Protein AF-K5X346-F1 (afdb_monomer)

Foldseek 3Di:
DLVVQVVQQKFLQDDAPVQKDKDFDDPVDDPVPGDSVDIDIDGHRSVVMDGLCRQLDPDDDPVSVVVSVVVSVVSSVVSVVVNCVRVVPPPPDD

Mean predicted aligned error: 6.26 Å

Solvent-accessible surface area (backbone atoms only — not comparable to full-atom values): 5648 Å² total; per-residue (Å²): 111,65,69,59,41,48,76,71,40,34,47,51,74,62,72,42,64,91,33,49,47,80,42,58,7,53,84,91,45,60,79,91,72,32,32,75,91,42,62,37,76,42,82,52,71,59,91,57,41,49,41,50,68,72,72,63,50,97,70,82,55,63,72,60,48,56,50,49,52,52,54,48,53,48,53,52,53,52,50,50,52,41,41,36,62,59,67,66,52,73,84,77,80,127

Nearest PDB structures (foldseek):
  3lj0-assembly1_A  TM=7.106E-01  e=2.884E-01  Saccharomyces cerevisiae
  2rio-assembly1_A  TM=6.184E-01  e=2.697E-01  Saccharomyces cerevisiae
  2rio-assembly1_B  TM=5.929E-01  e=2.884E-01  Saccharomyces cerevisiae

Radius of gyration: 16.7 Å; Cα contacts (8 Å, |Δi|>4): 97; chains: 1; bounding box: 40×26×44 Å

Organism: Phanerochaete carnosa (strain HHB-10118-sp) (NCBI:txid650164)

Secondary structure (DSSP, 8-state):
-HHHHHHTTEE-S---GGGEEEEEE-TTS-GGG-EEEEEEEEE---TT-EEHHHHH-S---HHHHHHHHHHHHHHHHHHHHHHHHHTT------

pLDDT: mean 86.96, std 10.42, range [41.5, 95.62]

Structure (mmCIF, N/CA/C/O backbone):
data_AF-K5X346-F1
#
_entry.id   AF-K5X346-F1
#
loop_
_atom_site.group_PDB
_atom_site.id
_atom_site.type_symbol
_atom_site.label_atom_id
_atom_site.label_alt_id
_atom_site.label_comp_id
_atom_site.label_asym_id
_atom_site.label_entity_id
_atom_site.label_seq_id
_atom_site.pdbx_PDB_ins_code
_atom_site.Cartn_x
_atom_site.Cartn_y
_atom_site.Cartn_z
_atom_site.occupancy
_atom_site.B_iso_or_equiv
_atom_site.auth_seq_id
_atom_site.auth_comp_id
_atom_site.auth_asym_id
_atom_site.auth_atom_id
_atom_site.pdbx_PDB_model_num
ATOM 1 N N . MET A 1 1 ? -1.297 -3.820 -7.462 1.00 78.38 1 MET A N 1
ATOM 2 C CA . MET A 1 1 ? -0.300 -3.875 -6.370 1.00 78.38 1 MET A CA 1
ATOM 3 C C . MET A 1 1 ? -0.931 -3.395 -5.074 1.00 78.38 1 MET A C 1
ATOM 5 O O . MET A 1 1 ? -1.065 -4.221 -4.189 1.00 78.38 1 MET A O 1
ATOM 9 N N . MET A 1 2 ? -1.419 -2.151 -5.018 1.00 84.12 2 MET A N 1
ATOM 10 C CA . MET A 1 2 ? -2.056 -1.581 -3.823 1.00 84.12 2 MET A CA 1
ATOM 11 C C . MET A 1 2 ? -3.248 -2.389 -3.300 1.00 84.12 2 MET A C 1
ATOM 13 O O . MET A 1 2 ? -3.215 -2.862 -2.175 1.00 84.12 2 MET A O 1
ATOM 17 N N . LEU A 1 3 ? -4.200 -2.711 -4.181 1.00 86.38 3 LEU A N 1
ATOM 18 C CA . LEU A 1 3 ? -5.341 -3.570 -3.842 1.00 86.38 3 LEU A CA 1
ATOM 19 C C . LEU A 1 3 ? -4.927 -4.879 -3.155 1.00 86.38 3 LEU A C 1
ATOM 21 O O . LEU A 1 3 ? -5.561 -5.309 -2.203 1.00 86.38 3 LEU A O 1
ATOM 25 N N . ARG A 1 4 ? -3.835 -5.515 -3.609 1.00 89.25 4 ARG A N 1
ATOM 26 C 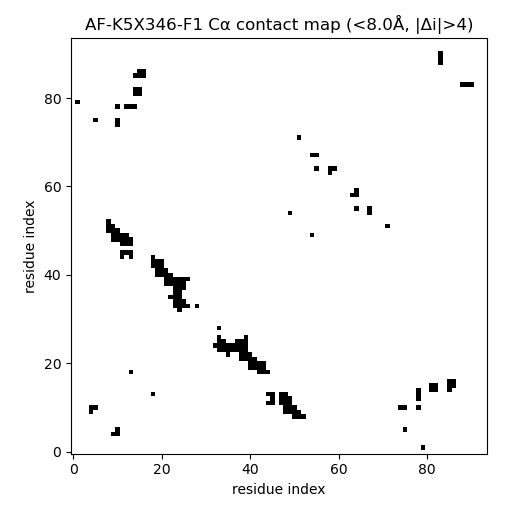CA . ARG A 1 4 ? -3.359 -6.772 -3.007 1.00 89.25 4 ARG A CA 1
ATOM 27 C C . ARG A 1 4 ? -2.854 -6.566 -1.579 1.00 89.25 4 ARG A C 1
ATOM 29 O O . ARG A 1 4 ? -3.037 -7.459 -0.767 1.00 89.25 4 ARG A O 1
ATOM 36 N N . LEU A 1 5 ? -2.243 -5.415 -1.297 1.00 90.69 5 LEU A N 1
ATOM 37 C CA . LEU A 1 5 ? -1.768 -5.053 0.035 1.00 90.69 5 LEU A CA 1
ATOM 38 C C . LEU A 1 5 ? -2.952 -4.860 1.000 1.00 90.69 5 LEU A C 1
ATOM 40 O O . LEU A 1 5 ? -2.975 -5.471 2.069 1.00 90.69 5 LEU A O 1
ATOM 44 N N . HIS A 1 6 ? -3.985 -4.128 0.571 1.00 92.12 6 HIS A N 1
ATOM 45 C CA . HIS A 1 6 ? -5.215 -3.949 1.353 1.00 92.12 6 HIS A CA 1
ATOM 46 C C . HIS A 1 6 ? -5.970 -5.258 1.574 1.00 92.12 6 HIS A C 1
ATOM 48 O O . HIS A 1 6 ? -6.385 -5.534 2.695 1.00 92.12 6 HIS A O 1
ATOM 54 N N . TYR A 1 7 ? -6.081 -6.109 0.546 1.00 92.12 7 TYR A N 1
ATOM 55 C CA . TYR A 1 7 ? -6.669 -7.447 0.688 1.00 92.12 7 TYR A CA 1
ATOM 56 C C . TYR A 1 7 ? -5.911 -8.326 1.687 1.00 92.12 7 TYR A C 1
ATOM 58 O O . TYR A 1 7 ? -6.521 -9.181 2.321 1.00 92.12 7 TYR A O 1
ATOM 66 N N . SER A 1 8 ? -4.601 -8.120 1.849 1.00 92.94 8 SER A N 1
ATOM 67 C CA . SER A 1 8 ? -3.811 -8.805 2.877 1.00 92.94 8 SER A CA 1
ATOM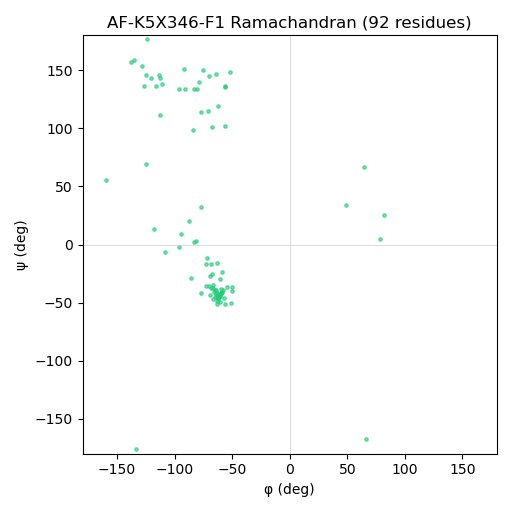 68 C C . SER A 1 8 ? -3.904 -8.172 4.271 1.00 92.94 8 SER A C 1
ATOM 70 O O . SER A 1 8 ? -3.240 -8.652 5.181 1.00 92.94 8 SER A O 1
ATOM 72 N N . GLY A 1 9 ? -4.712 -7.124 4.459 1.00 93.19 9 GLY A N 1
ATOM 73 C CA . GLY A 1 9 ? -4.893 -6.474 5.759 1.00 93.19 9 GLY A CA 1
ATOM 74 C C . GLY A 1 9 ? -3.792 -5.477 6.114 1.00 93.19 9 GLY A C 1
ATOM 75 O O . GLY A 1 9 ? -3.568 -5.227 7.294 1.00 93.19 9 GLY A O 1
ATOM 76 N N . PHE A 1 10 ? -3.118 -4.896 5.120 1.00 94.12 10 PHE A N 1
ATOM 77 C CA . PHE A 1 10 ? -2.069 -3.899 5.329 1.00 94.12 10 PHE A CA 1
ATOM 78 C C . PHE A 1 10 ? -2.413 -2.571 4.657 1.00 94.12 10 PHE A C 1
ATOM 80 O O . PHE A 1 10 ? -2.926 -2.547 3.541 1.00 94.12 10 PHE A O 1
ATOM 87 N N . VAL A 1 11 ? -2.048 -1.479 5.319 1.00 93.94 11 VAL A N 1
ATOM 88 C CA . VAL A 1 11 ? -2.024 -0.104 4.796 1.00 93.94 11 VAL A CA 1
ATOM 89 C C . VAL A 1 11 ? -0.560 0.335 4.815 1.00 93.94 11 VAL A C 1
ATOM 91 O O . VAL A 1 11 ? 0.147 0.042 5.779 1.00 93.94 11 VAL A O 1
ATOM 94 N N . GLN A 1 12 ? -0.057 0.992 3.766 1.00 92.31 12 GLN A N 1
ATOM 95 C CA . GLN A 1 12 ? 1.356 1.405 3.718 1.00 92.31 12 GLN A CA 1
ATOM 96 C C . GLN A 1 12 ? 1.591 2.764 4.403 1.00 92.31 12 GLN A C 1
ATOM 98 O O . GLN A 1 12 ? 2.663 2.989 4.968 1.00 92.31 12 GLN A O 1
ATOM 103 N N . GLY A 1 13 ? 0.589 3.646 4.406 1.00 89.19 13 GLY A N 1
ATOM 104 C CA . GLY A 1 13 ? 0.527 4.873 5.204 1.00 89.19 13 GLY A CA 1
ATOM 105 C C . GLY A 1 13 ? 1.342 6.054 4.663 1.00 89.19 13 GLY A C 1
ATOM 106 O O . GLY A 1 13 ? 1.438 7.088 5.325 1.00 89.19 13 GLY A O 1
ATOM 107 N N . SER A 1 14 ? 1.963 5.927 3.486 1.00 86.50 14 SER A N 1
ATOM 108 C CA . SER A 1 14 ? 2.806 6.956 2.856 1.00 86.50 14 SER A CA 1
ATOM 109 C C . SER A 1 14 ? 2.930 6.702 1.350 1.00 86.50 14 SER A C 1
ATOM 111 O O . SER A 1 14 ? 4.032 6.502 0.815 1.00 86.50 14 SER A O 1
ATOM 113 N N . PHE A 1 15 ? 1.787 6.612 0.667 1.00 82.75 15 PHE A N 1
ATOM 114 C CA . PHE A 1 15 ? 1.763 6.185 -0.725 1.00 82.75 15 PHE A CA 1
ATOM 115 C C . PHE A 1 15 ? 2.043 7.370 -1.651 1.00 82.75 15 PHE A C 1
ATOM 117 O O . PHE A 1 15 ? 1.161 8.164 -1.958 1.00 82.75 15 PHE A O 1
ATOM 124 N N . PHE A 1 16 ? 3.295 7.471 -2.095 1.00 83.75 16 PHE A N 1
ATOM 125 C CA . PHE A 1 16 ? 3.785 8.493 -3.021 1.00 83.75 16 PHE A CA 1
ATOM 126 C C . PHE A 1 16 ? 4.518 7.830 -4.184 1.00 83.75 16 PHE A C 1
ATOM 128 O O . PHE A 1 16 ? 5.128 6.775 -4.001 1.00 83.75 16 PHE A O 1
ATOM 135 N N . VAL A 1 17 ? 4.569 8.476 -5.355 1.00 83.81 17 VAL A N 1
ATOM 136 C CA . VAL A 1 17 ? 5.290 7.932 -6.529 1.00 83.81 17 VAL A CA 1
ATOM 137 C C . VAL A 1 17 ? 6.755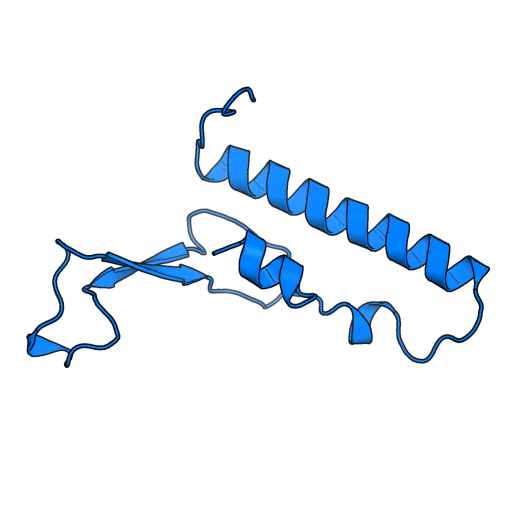 7.608 -6.209 1.00 83.81 17 VAL A C 1
ATOM 139 O O . VAL A 1 17 ? 7.271 6.583 -6.650 1.00 83.81 17 VAL A O 1
ATOM 142 N N . ARG A 1 18 ? 7.413 8.422 -5.367 1.00 86.38 18 ARG A N 1
ATOM 143 C CA . ARG A 1 18 ? 8.795 8.179 -4.900 1.00 86.38 18 ARG A CA 1
ATOM 144 C C . ARG A 1 18 ? 8.979 6.840 -4.167 1.00 86.38 18 ARG A C 1
ATOM 146 O O . ARG A 1 18 ? 10.087 6.318 -4.136 1.00 86.38 18 ARG A O 1
ATOM 153 N N . ASN A 1 19 ? 7.900 6.295 -3.603 1.00 90.50 19 ASN A N 1
ATOM 154 C CA . ASN A 1 19 ? 7.878 5.038 -2.856 1.00 90.50 19 ASN A CA 1
ATOM 155 C C . ASN A 1 19 ? 7.483 3.840 -3.742 1.00 90.50 19 ASN A C 1
ATOM 157 O O . ASN A 1 19 ? 7.294 2.729 -3.244 1.00 90.50 19 ASN A O 1
ATOM 161 N N . ILE A 1 20 ? 7.397 4.037 -5.063 1.00 89.38 20 ILE A N 1
ATOM 162 C CA . ILE A 1 20 ? 7.220 2.972 -6.051 1.00 89.38 20 ILE A CA 1
ATOM 163 C C . ILE A 1 20 ? 8.485 2.866 -6.896 1.00 89.38 20 ILE A C 1
ATOM 165 O O . ILE A 1 20 ? 8.788 3.726 -7.721 1.00 89.38 20 ILE A O 1
ATOM 169 N N . MET A 1 21 ? 9.219 1.769 -6.731 1.00 89.69 21 MET A N 1
ATOM 170 C CA . MET A 1 21 ? 10.409 1.509 -7.534 1.00 89.69 21 MET A CA 1
ATOM 171 C C . MET A 1 21 ? 10.071 0.715 -8.789 1.00 89.69 21 MET A C 1
ATOM 173 O O . MET A 1 21 ? 9.413 -0.326 -8.725 1.00 89.69 21 MET A O 1
ATOM 177 N N . VAL A 1 22 ? 10.611 1.168 -9.919 1.00 91.19 22 VAL A N 1
ATOM 178 C CA . VAL A 1 22 ? 10.618 0.428 -11.183 1.00 91.19 22 VAL A CA 1
ATOM 179 C C . VAL A 1 22 ? 11.940 -0.309 -11.318 1.00 91.19 22 VAL A C 1
ATOM 181 O O . VAL A 1 22 ? 13.010 0.263 -11.129 1.00 91.19 22 VAL A O 1
ATOM 184 N N . GLN A 1 23 ? 11.875 -1.576 -11.700 1.00 91.38 23 GLN A N 1
ATOM 185 C CA . GLN A 1 23 ? 13.053 -2.387 -11.978 1.00 91.38 23 GLN A CA 1
ATOM 186 C C . GLN A 1 23 ? 12.850 -3.245 -13.229 1.00 91.38 23 GLN A C 1
ATOM 188 O O . GLN A 1 23 ? 11.708 -3.555 -13.589 1.00 91.38 23 GLN A O 1
ATOM 193 N N . PRO A 1 24 ? 13.944 -3.671 -13.880 1.00 93.31 24 PRO A N 1
ATOM 194 C CA . PRO A 1 24 ? 13.877 -4.664 -14.940 1.00 93.31 24 PRO A CA 1
ATOM 195 C C . PRO A 1 24 ? 13.198 -5.949 -14.450 1.00 93.31 24 PRO A C 1
ATOM 197 O O . PRO A 1 24 ? 13.489 -6.434 -13.355 1.00 93.31 24 PRO A O 1
ATOM 200 N N . GLY A 1 25 ? 12.312 -6.509 -15.267 1.00 92.69 25 GLY A N 1
ATOM 201 C CA . GLY A 1 25 ? 11.633 -7.775 -14.992 1.00 92.69 25 GLY A CA 1
ATOM 202 C C . GLY A 1 25 ? 11.649 -8.715 -16.202 1.00 92.69 25 GLY A C 1
ATOM 203 O O . GLY A 1 25 ? 12.244 -8.370 -17.226 1.00 92.69 25 GLY A O 1
ATOM 204 N N . PRO A 1 26 ? 10.995 -9.886 -16.115 1.00 91.62 26 PRO A N 1
ATOM 205 C CA . PRO A 1 26 ? 10.217 -10.357 -14.968 1.00 91.62 26 PRO A CA 1
ATOM 206 C C . PRO A 1 26 ? 11.117 -10.832 -13.817 1.00 91.62 26 PRO A C 1
ATOM 208 O O . PRO A 1 26 ? 12.216 -11.332 -14.035 1.00 91.62 26 PRO A O 1
ATOM 211 N N . LEU A 1 27 ? 10.651 -10.703 -12.572 1.00 88.00 27 LEU A N 1
ATOM 212 C CA . LEU A 1 27 ? 11.434 -11.129 -11.399 1.00 88.00 27 LEU A CA 1
ATOM 213 C C . LEU A 1 27 ? 11.622 -12.645 -11.295 1.00 88.00 27 LEU A C 1
ATOM 215 O O . LEU A 1 27 ? 12.514 -13.090 -10.579 1.00 88.00 27 LEU A O 1
ATOM 219 N N . THR A 1 28 ? 10.813 -13.414 -12.024 1.00 92.12 28 THR A N 1
ATOM 220 C CA . THR A 1 28 ? 10.949 -14.867 -12.170 1.00 92.12 28 THR A CA 1
ATOM 221 C C . THR A 1 28 ? 12.138 -15.265 -13.044 1.00 92.12 28 THR A C 1
ATOM 223 O O . THR A 1 28 ? 12.558 -16.416 -12.994 1.00 92.12 28 THR A O 1
ATOM 226 N N . ALA A 1 29 ? 12.689 -14.334 -13.829 1.00 90.38 29 ALA A N 1
ATOM 227 C CA . ALA A 1 29 ? 13.876 -14.568 -14.636 1.00 90.38 29 ALA A CA 1
ATOM 228 C C . ALA A 1 29 ? 15.167 -14.193 -13.872 1.00 90.38 29 ALA A C 1
ATOM 230 O O . ALA A 1 29 ? 15.152 -13.270 -13.035 1.00 90.38 29 ALA A O 1
ATOM 231 N N . PRO A 1 30 ? 16.295 -14.867 -14.178 1.00 91.69 30 PRO A N 1
ATOM 232 C CA . PRO A 1 30 ? 17.632 -14.460 -13.750 1.00 91.69 30 PRO A CA 1
ATOM 233 C C . PRO A 1 30 ? 17.929 -12.992 -14.095 1.00 91.69 30 PRO A C 1
ATOM 235 O O . PRO A 1 30 ? 17.403 -12.502 -15.099 1.00 91.69 30 PRO A O 1
ATOM 238 N N . PRO A 1 31 ? 18.745 -12.276 -13.295 1.00 91.00 31 PRO A N 1
ATOM 239 C CA . PRO A 1 31 ? 19.034 -10.855 -13.497 1.00 91.00 31 PRO A CA 1
ATOM 240 C C . PRO A 1 31 ? 19.468 -10.490 -14.921 1.00 91.00 31 PRO A C 1
ATOM 242 O O . PRO A 1 31 ? 19.053 -9.449 -15.425 1.00 91.00 31 PRO A O 1
ATOM 245 N N . GLU A 1 32 ? 20.236 -11.357 -15.580 1.00 94.25 32 GLU A N 1
ATOM 246 C CA . GLU A 1 32 ? 20.786 -11.156 -16.926 1.00 94.25 32 GLU A CA 1
ATOM 247 C C . GLU A 1 32 ? 19.698 -11.146 -18.008 1.00 94.25 32 GLU A C 1
ATOM 249 O O . GLU A 1 32 ? 19.868 -10.543 -19.065 1.00 94.25 32 GLU A O 1
ATOM 254 N N . LEU A 1 33 ? 18.564 -11.799 -17.740 1.00 92.44 33 LEU A N 1
ATOM 255 C CA . LEU A 1 33 ? 17.420 -11.888 -18.647 1.00 92.44 33 LEU A CA 1
ATOM 256 C C . LEU A 1 33 ? 16.344 -10.838 -18.347 1.00 92.44 33 LEU A C 1
ATOM 258 O O . LEU A 1 33 ? 15.329 -10.766 -19.045 1.00 92.44 33 LEU A O 1
ATOM 262 N N . ARG A 1 34 ? 16.535 -10.012 -17.313 1.00 93.38 34 ARG A N 1
ATOM 263 C CA . ARG A 1 34 ? 15.577 -8.965 -16.963 1.00 93.38 34 ARG A CA 1
ATOM 264 C C . ARG A 1 34 ? 15.740 -7.771 -17.882 1.00 93.38 34 ARG A C 1
ATOM 266 O O . ARG A 1 34 ? 16.840 -7.318 -18.181 1.00 93.38 34 ARG A O 1
ATOM 273 N N . SER A 1 35 ? 14.616 -7.195 -18.281 1.00 92.31 35 SER A N 1
ATOM 274 C CA . SER A 1 35 ? 14.595 -6.044 -19.173 1.00 92.31 35 SER A CA 1
ATOM 275 C C . SER A 1 35 ? 13.617 -4.978 -18.695 1.00 92.31 35 SER A C 1
ATOM 277 O O . SER A 1 35 ? 12.657 -5.251 -17.972 1.00 92.31 35 SER A O 1
ATOM 279 N N . LYS A 1 36 ? 13.828 -3.740 -19.155 1.00 89.75 36 LYS A N 1
ATOM 280 C CA . LYS A 1 36 ? 12.860 -2.648 -18.973 1.00 89.75 36 LYS A CA 1
ATOM 281 C C . LYS A 1 36 ? 11.604 -2.807 -19.845 1.00 89.75 36 LYS A C 1
ATOM 283 O O . LYS A 1 36 ? 10.646 -2.081 -19.619 1.00 89.75 36 LYS A O 1
ATOM 288 N N . LYS A 1 37 ? 11.592 -3.736 -20.816 1.00 91.50 37 LYS A N 1
ATOM 289 C CA . LYS A 1 37 ? 10.415 -4.012 -21.667 1.00 91.50 37 LYS A CA 1
ATOM 290 C C . LYS A 1 37 ? 9.283 -4.675 -20.880 1.00 91.50 37 LYS A C 1
ATOM 292 O O . LYS A 1 37 ? 8.120 -4.513 -21.221 1.00 91.50 37 LYS A O 1
ATOM 297 N N . THR A 1 38 ? 9.633 -5.392 -19.817 1.00 90.69 38 THR A N 1
ATOM 298 C CA . THR A 1 38 ? 8.708 -6.067 -18.901 1.00 90.69 38 THR A CA 1
ATOM 299 C C . THR A 1 38 ? 8.987 -5.589 -17.477 1.00 90.69 38 THR A C 1
ATOM 301 O O . THR A 1 38 ? 9.562 -6.338 -16.683 1.00 90.69 38 THR A O 1
ATOM 304 N N . PRO A 1 39 ? 8.672 -4.320 -17.152 1.00 90.75 39 PRO A N 1
ATOM 305 C CA . PRO A 1 39 ? 9.029 -3.742 -15.867 1.00 90.75 39 PRO A CA 1
ATOM 306 C C . PRO A 1 39 ? 8.306 -4.462 -14.730 1.00 90.75 39 PRO A C 1
ATOM 308 O O . PRO A 1 39 ? 7.169 -4.912 -14.859 1.00 90.75 39 PRO A O 1
ATOM 311 N N . SER A 1 40 ? 8.975 -4.558 -13.590 1.00 90.44 40 SER A N 1
ATOM 312 C CA . SER A 1 40 ? 8.366 -4.976 -12.332 1.00 90.44 40 SER A CA 1
ATOM 313 C C . SER A 1 40 ? 8.378 -3.805 -11.359 1.00 90.44 40 SER A C 1
ATOM 315 O O . SER A 1 40 ? 9.315 -3.007 -11.353 1.00 90.44 40 SER A O 1
ATOM 317 N N . PHE A 1 41 ? 7.346 -3.717 -10.527 1.00 89.50 41 PHE A N 1
ATOM 318 C CA . PHE A 1 41 ? 7.167 -2.632 -9.566 1.00 89.50 41 PHE A CA 1
ATOM 319 C C . PHE A 1 41 ? 7.293 -3.175 -8.144 1.00 89.50 41 PHE A C 1
ATOM 321 O O . PHE A 1 41 ? 6.865 -4.299 -7.874 1.00 89.50 41 PHE A O 1
ATOM 328 N N . ARG A 1 42 ? 7.882 -2.390 -7.240 1.00 89.06 42 ARG A N 1
ATOM 329 C CA . ARG A 1 42 ? 7.885 -2.666 -5.795 1.00 89.06 42 ARG A CA 1
ATOM 330 C C . ARG A 1 42 ? 7.357 -1.446 -5.047 1.00 89.06 42 ARG A C 1
ATOM 332 O O . ARG A 1 42 ? 7.781 -0.336 -5.358 1.00 89.06 42 ARG A O 1
ATOM 339 N N . VAL A 1 43 ? 6.494 -1.662 -4.054 1.00 89.88 43 VAL A N 1
ATOM 340 C CA . VAL A 1 43 ? 6.231 -0.657 -3.010 1.00 89.88 43 VAL A CA 1
ATOM 341 C C . VAL A 1 43 ? 7.351 -0.748 -1.985 1.00 89.88 43 VAL A C 1
ATOM 343 O O . VAL A 1 43 ? 7.723 -1.852 -1.583 1.00 89.88 43 VAL A O 1
ATOM 346 N N . ILE A 1 44 ? 7.890 0.395 -1.586 1.00 89.81 44 ILE A N 1
ATOM 347 C CA . ILE A 1 44 ? 8.903 0.516 -0.536 1.00 89.81 44 ILE A CA 1
ATOM 348 C C . ILE A 1 44 ? 8.423 1.485 0.552 1.00 89.81 44 ILE A C 1
ATOM 350 O O . ILE A 1 44 ? 7.359 2.085 0.422 1.00 89.81 44 ILE A O 1
ATOM 354 N N . ASP A 1 45 ? 9.229 1.641 1.607 1.00 89.75 45 ASP A N 1
ATOM 355 C CA . ASP A 1 45 ? 8.996 2.593 2.703 1.00 89.75 45 ASP A CA 1
ATOM 356 C C . ASP A 1 45 ? 7.732 2.294 3.535 1.00 89.75 45 ASP A C 1
ATOM 358 O O . ASP A 1 45 ? 6.769 3.050 3.550 1.00 89.75 45 ASP A O 1
ATOM 362 N N . PHE A 1 46 ? 7.736 1.175 4.264 1.00 90.06 46 PHE A N 1
ATOM 363 C CA . PHE A 1 46 ? 6.659 0.788 5.193 1.00 90.06 46 PHE A CA 1
ATOM 364 C C . PHE A 1 46 ? 6.836 1.371 6.606 1.00 90.06 46 PHE A C 1
ATOM 366 O O . PHE A 1 46 ? 6.251 0.866 7.559 1.00 90.06 46 PHE A O 1
ATOM 373 N N . GLY A 1 47 ? 7.631 2.435 6.780 1.00 90.06 47 GLY A N 1
ATOM 374 C CA . GLY A 1 47 ? 7.893 3.022 8.104 1.00 90.06 47 GLY A CA 1
ATOM 375 C C . GLY A 1 47 ? 6.649 3.592 8.802 1.00 90.06 47 GLY A C 1
ATOM 376 O O . GLY A 1 47 ? 6.678 3.831 10.006 1.00 90.06 47 GLY A O 1
ATOM 377 N N . ARG A 1 48 ? 5.562 3.803 8.050 1.00 91.31 48 AR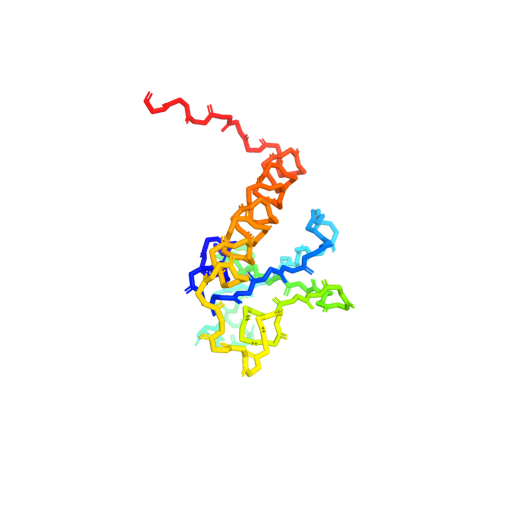G A N 1
ATOM 378 C CA . ARG A 1 48 ? 4.238 4.230 8.537 1.00 91.31 48 ARG A CA 1
ATOM 379 C C . ARG A 1 48 ? 3.151 3.188 8.263 1.00 91.31 48 ARG A C 1
ATOM 381 O O . ARG A 1 48 ? 1.969 3.511 8.332 1.00 91.31 48 ARG A O 1
ATOM 388 N N . GLY A 1 49 ? 3.557 1.974 7.898 1.00 92.56 49 GLY A N 1
ATOM 389 C CA . GLY A 1 49 ? 2.634 0.903 7.575 1.00 92.56 49 GLY A CA 1
ATOM 390 C C . GLY A 1 49 ? 1.917 0.402 8.820 1.00 92.56 49 GLY A C 1
ATOM 391 O O . GLY A 1 49 ? 2.497 0.333 9.903 1.00 92.56 49 GLY A O 1
ATOM 392 N N . GLU A 1 50 ? 0.659 0.028 8.645 1.00 94.81 50 GLU A N 1
ATOM 393 C CA . GLU A 1 50 ? -0.159 -0.587 9.682 1.00 94.81 50 GLU A CA 1
ATOM 394 C C . GLU A 1 50 ? -0.704 -1.922 9.167 1.00 94.81 50 GLU A C 1
ATOM 396 O O . GLU A 1 50 ? -0.999 -2.082 7.981 1.00 94.81 50 GLU A O 1
ATOM 401 N N . GLU A 1 51 ? -0.840 -2.885 10.074 1.00 95.62 51 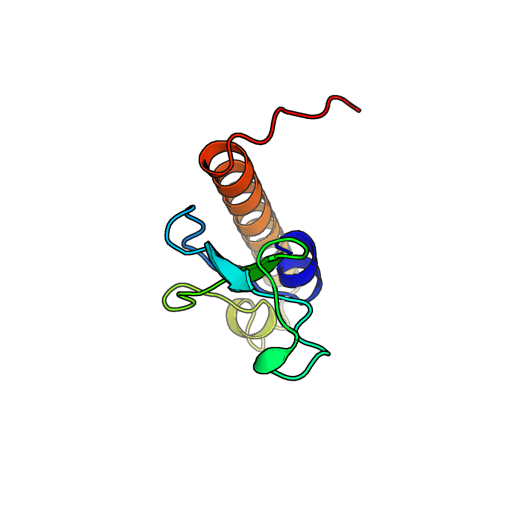GLU A N 1
ATOM 402 C CA . GLU A 1 51 ? -1.503 -4.166 9.842 1.00 95.62 51 GLU A CA 1
ATOM 403 C C . GLU A 1 51 ? -2.800 -4.190 10.653 1.00 95.62 51 GLU A C 1
ATOM 405 O O . GLU A 1 51 ? -2.810 -3.791 11.819 1.00 95.62 51 GLU A O 1
ATOM 410 N N . TRP A 1 52 ? -3.876 -4.703 10.060 1.00 93.62 52 TRP A N 1
ATOM 411 C CA . TRP A 1 52 ? -5.190 -4.815 10.684 1.00 93.62 52 TRP A CA 1
ATOM 412 C C . TRP A 1 52 ? -5.149 -5.491 12.059 1.00 93.62 52 TRP A C 1
ATOM 414 O O . TRP A 1 52 ? -5.655 -4.927 13.025 1.00 93.62 52 TRP A O 1
ATOM 424 N N . ASN A 1 53 ? -4.509 -6.659 12.179 1.00 91.75 53 ASN A N 1
ATOM 425 C CA . ASN A 1 53 ? -4.483 -7.404 13.443 1.00 91.75 53 ASN A CA 1
ATOM 426 C C . ASN A 1 53 ? -3.800 -6.596 14.553 1.00 91.75 53 ASN A C 1
ATOM 428 O O . ASN A 1 53 ? -4.323 -6.486 15.661 1.00 91.75 53 ASN A O 1
ATOM 432 N N . THR A 1 54 ? -2.673 -5.958 14.231 1.00 91.62 54 THR A N 1
ATOM 433 C CA . THR A 1 54 ? -1.964 -5.060 15.149 1.00 91.62 54 THR A CA 1
ATOM 434 C C . THR A 1 54 ? -2.802 -3.818 15.498 1.00 91.62 54 THR A C 1
ATOM 436 O O . THR A 1 54 ? -2.823 -3.386 16.650 1.00 91.62 54 THR A O 1
ATOM 439 N N . PHE A 1 55 ? -3.526 -3.248 14.529 1.00 90.75 55 PHE A N 1
ATOM 440 C CA . PHE A 1 55 ? -4.376 -2.066 14.718 1.00 90.75 55 PHE A CA 1
ATOM 441 C C . PHE A 1 55 ? -5.603 -2.340 15.605 1.00 90.75 55 PHE A C 1
ATOM 443 O O . PHE A 1 55 ? -6.011 -1.483 16.400 1.00 90.75 55 PHE A O 1
ATOM 450 N N . VAL A 1 56 ? -6.195 -3.528 15.478 1.00 91.12 56 VAL A N 1
ATOM 451 C CA . VAL A 1 56 ? -7.334 -3.975 16.291 1.00 91.12 56 VAL A CA 1
ATOM 452 C C . VAL A 1 56 ? -6.889 -4.400 17.690 1.00 91.12 56 VAL A C 1
ATOM 454 O O . VAL A 1 56 ? -7.543 -4.036 18.676 1.00 91.12 56 VAL A O 1
ATOM 457 N N . GLY A 1 57 ? -5.760 -5.111 17.782 1.00 88.06 57 GLY A N 1
ATOM 458 C CA . GLY A 1 57 ? -5.270 -5.747 19.006 1.00 88.06 57 GLY A CA 1
ATOM 459 C C . GLY A 1 57 ? -6.172 -6.892 19.490 1.00 88.06 57 GLY A C 1
ATOM 460 O O . GLY A 1 57 ? -7.086 -7.318 18.791 1.00 88.06 57 GLY A O 1
ATOM 461 N N . ASP A 1 58 ? -5.966 -7.360 20.725 1.00 81.81 58 ASP A N 1
ATOM 462 C CA . ASP A 1 58 ? -6.688 -8.510 21.316 1.00 81.81 58 ASP A CA 1
ATOM 463 C C . ASP A 1 58 ? -8.124 -8.188 21.791 1.00 81.81 58 ASP A C 1
ATOM 465 O O . ASP A 1 58 ? -8.608 -8.702 22.803 1.00 81.81 58 ASP A O 1
ATOM 469 N N . LYS A 1 59 ? -8.825 -7.270 21.122 1.00 69.31 59 LYS A N 1
ATOM 470 C CA . LYS A 1 59 ? -10.106 -6.748 21.617 1.00 69.31 59 LYS A CA 1
ATOM 471 C C . LYS A 1 59 ? -11.280 -7.662 21.270 1.00 69.31 59 LYS A C 1
ATOM 473 O O . LYS A 1 59 ? -11.463 -8.056 20.127 1.00 69.31 59 LYS A O 1
ATOM 478 N N . THR A 1 60 ? -12.130 -7.915 22.263 1.00 68.44 60 THR A N 1
ATOM 479 C CA . THR A 1 60 ? -13.342 -8.753 22.161 1.00 68.44 60 THR A CA 1
ATOM 480 C C . THR A 1 60 ? -14.651 -7.959 22.208 1.00 68.44 60 THR A C 1
ATOM 482 O O . THR A 1 60 ? -15.724 -8.521 21.999 1.00 68.44 60 THR A O 1
ATOM 485 N N . ASP A 1 61 ? -14.581 -6.652 22.471 1.00 85.31 61 ASP A N 1
ATOM 486 C CA . ASP A 1 61 ? -15.742 -5.763 22.542 1.00 85.31 61 ASP A CA 1
ATOM 487 C C . ASP A 1 61 ? -16.246 -5.404 21.136 1.00 85.31 61 ASP A C 1
ATOM 489 O O . ASP A 1 61 ? -15.565 -4.713 20.371 1.00 85.31 61 ASP A O 1
ATOM 493 N N . LYS A 1 62 ? -17.455 -5.869 20.814 1.00 83.94 62 LYS A N 1
ATOM 494 C CA . LYS A 1 62 ? -18.068 -5.752 19.489 1.00 83.94 62 LYS A CA 1
ATOM 495 C C . LYS A 1 62 ? -18.232 -4.301 19.023 1.00 83.94 62 LYS A C 1
ATOM 497 O O . LYS A 1 62 ? -17.925 -4.012 17.872 1.00 83.94 62 LYS A O 1
ATOM 502 N N . GLU A 1 63 ? -18.646 -3.378 19.893 1.00 82.94 63 GLU A N 1
ATOM 503 C CA . GLU A 1 63 ? -18.848 -1.973 19.497 1.00 82.94 63 GLU A CA 1
ATOM 504 C C . GLU A 1 63 ? -17.519 -1.300 19.131 1.00 82.94 63 GLU A C 1
ATOM 506 O O . GLU A 1 63 ? -17.421 -0.533 18.168 1.00 82.94 63 GLU A O 1
ATOM 511 N N . ARG A 1 64 ? -16.455 -1.641 19.867 1.00 84.81 64 ARG A N 1
ATOM 512 C CA . ARG A 1 64 ? -15.101 -1.154 19.581 1.00 84.81 64 ARG A CA 1
ATOM 513 C C . ARG A 1 64 ? -14.522 -1.758 18.307 1.00 84.81 64 ARG A C 1
ATOM 515 O O . ARG A 1 64 ? -13.805 -1.054 17.596 1.00 84.81 64 ARG A O 1
ATOM 522 N N . LEU A 1 65 ? -14.820 -3.025 18.017 1.00 88.44 65 LEU A N 1
ATOM 523 C CA . LEU A 1 65 ? -14.428 -3.678 16.765 1.00 88.44 65 LEU A CA 1
ATOM 524 C C . LEU A 1 65 ? -15.087 -2.997 15.564 1.00 88.44 65 LEU A C 1
ATOM 526 O O . LEU A 1 65 ? -14.381 -2.580 14.652 1.00 88.44 65 LEU A O 1
ATOM 530 N N . GLU A 1 66 ? -16.398 -2.762 15.612 1.00 91.06 66 GLU A N 1
ATOM 531 C CA . GLU A 1 66 ? -17.120 -2.056 14.544 1.00 91.06 66 GLU A CA 1
ATOM 532 C C . GLU A 1 66 ? -16.579 -0.632 14.328 1.00 91.06 66 GLU A C 1
ATOM 534 O O . GLU A 1 66 ? -16.470 -0.146 13.200 1.00 91.06 66 GLU A O 1
ATOM 539 N N . GLN A 1 67 ? -16.206 0.069 15.405 1.00 91.44 67 GLN A N 1
ATOM 540 C CA . GLN A 1 67 ? -15.536 1.362 15.283 1.00 91.44 67 GLN A CA 1
ATOM 541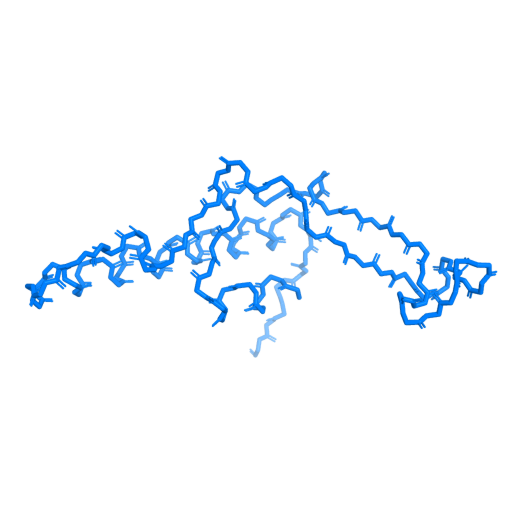 C C . GLN A 1 67 ? -14.177 1.238 14.578 1.00 91.44 67 GLN A C 1
ATOM 543 O O . GLN A 1 67 ? -13.887 2.030 13.681 1.00 91.44 67 GLN A O 1
ATOM 548 N N . LYS A 1 68 ? -13.364 0.241 14.942 1.00 90.88 68 LYS A N 1
ATOM 549 C CA . LYS A 1 68 ? -12.058 -0.003 14.319 1.00 90.88 68 LYS A CA 1
ATOM 550 C C . LYS A 1 68 ? -12.175 -0.397 12.851 1.00 90.88 68 LYS A C 1
ATOM 552 O O . LYS A 1 68 ? -11.393 0.097 12.047 1.00 90.88 68 LYS A O 1
ATOM 557 N N . GLU A 1 69 ? -13.164 -1.205 12.486 1.00 92.75 69 GLU A N 1
ATOM 558 C CA . GLU A 1 69 ? -13.448 -1.562 11.091 1.00 92.75 69 GLU A CA 1
ATOM 559 C C . GLU A 1 69 ? -13.780 -0.321 10.259 1.00 92.75 69 GLU A C 1
ATOM 561 O O . GLU A 1 69 ? -13.237 -0.142 9.169 1.00 92.75 69 GLU A O 1
ATOM 566 N N . ARG A 1 70 ? -14.606 0.587 10.798 1.00 94.06 70 ARG A N 1
ATOM 567 C CA . ARG A 1 70 ? -14.906 1.873 10.150 1.00 94.06 70 ARG A CA 1
ATOM 568 C C . ARG A 1 70 ? -13.657 2.744 9.999 1.00 94.06 70 ARG A C 1
ATOM 570 O O . ARG A 1 70 ? -13.410 3.273 8.918 1.00 94.06 70 ARG A O 1
ATOM 577 N N . GLU A 1 71 ? -12.857 2.883 11.057 1.00 94.75 71 GLU A N 1
ATOM 578 C CA . GLU A 1 71 ? -11.591 3.633 11.020 1.00 94.75 71 GLU A CA 1
ATOM 579 C C . GLU A 1 71 ? -10.617 3.055 9.983 1.00 94.75 71 GLU A C 1
ATOM 581 O O . GLU A 1 71 ? -9.975 3.801 9.242 1.00 94.75 71 GLU A O 1
ATOM 586 N N . TRP A 1 72 ? -10.533 1.730 9.895 1.00 94.38 72 TRP A N 1
ATOM 587 C CA . TRP A 1 72 ? -9.683 1.032 8.940 1.00 94.38 72 TRP A CA 1
ATOM 588 C C . TRP A 1 72 ? -10.166 1.179 7.499 1.00 94.38 72 TRP A C 1
ATOM 590 O O . TRP A 1 72 ? -9.371 1.482 6.611 1.00 94.38 72 TRP A O 1
ATOM 600 N N . GLY A 1 73 ? -11.475 1.058 7.267 1.00 94.44 73 GLY A N 1
ATOM 601 C CA . GLY A 1 73 ? -12.079 1.329 5.964 1.00 94.44 73 GLY A CA 1
ATOM 602 C C . GLY A 1 73 ? -11.796 2.754 5.482 1.00 94.44 73 GLY A C 1
ATOM 603 O O . GLY A 1 73 ? -11.467 2.955 4.312 1.00 94.44 73 GLY A O 1
ATOM 604 N N . ASN A 1 74 ? -11.827 3.735 6.390 1.00 94.62 74 ASN A N 1
ATOM 605 C CA . ASN A 1 74 ? -11.448 5.114 6.075 1.00 94.62 74 ASN A CA 1
ATOM 606 C C . ASN A 1 74 ? -9.961 5.228 5.707 1.00 94.62 74 ASN A C 1
ATOM 608 O O . ASN A 1 74 ? -9.645 5.841 4.691 1.00 94.62 74 ASN A O 1
ATOM 612 N N . LYS A 1 75 ? -9.056 4.583 6.462 1.00 93.62 75 LYS A N 1
ATOM 613 C CA . LYS A 1 75 ? -7.613 4.548 6.149 1.00 93.62 75 LYS A CA 1
ATOM 614 C C . LYS A 1 75 ? -7.337 3.975 4.756 1.00 93.62 75 LYS A C 1
ATOM 616 O O . LYS A 1 75 ? -6.585 4.582 3.998 1.00 93.62 75 LYS A O 1
ATOM 621 N N . ILE A 1 76 ? -7.973 2.854 4.404 1.00 93.44 76 ILE A N 1
ATOM 622 C CA . ILE A 1 76 ? -7.870 2.255 3.062 1.00 93.44 76 ILE A CA 1
ATOM 623 C C . ILE A 1 76 ? -8.384 3.236 2.003 1.00 93.44 76 ILE A C 1
ATOM 625 O O . ILE A 1 76 ? -7.690 3.505 1.025 1.00 93.44 76 ILE A O 1
ATOM 629 N N . SER A 1 77 ? -9.573 3.812 2.212 1.00 92.19 77 SER A N 1
ATOM 630 C CA . SER A 1 77 ? -10.187 4.751 1.267 1.00 92.19 77 SER A CA 1
ATOM 631 C C . SER A 1 77 ? -9.318 5.987 1.016 1.00 92.19 77 SER A C 1
ATOM 633 O O . SER A 1 77 ? -9.190 6.443 -0.121 1.00 92.19 77 SER A O 1
ATOM 635 N N . ASP A 1 78 ? -8.713 6.541 2.064 1.00 91.44 78 ASP A N 1
ATOM 636 C CA . ASP A 1 78 ? -7.863 7.725 1.965 1.00 91.44 78 ASP A CA 1
ATO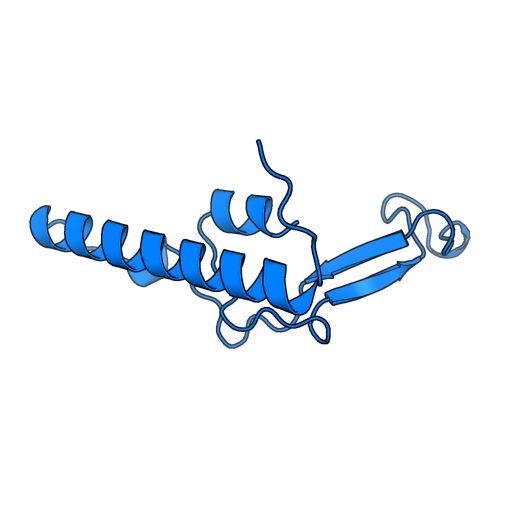M 637 C C . ASP A 1 78 ? -6.515 7.418 1.305 1.00 91.44 78 ASP A C 1
ATOM 639 O O . ASP A 1 78 ? -6.016 8.224 0.510 1.00 91.44 78 ASP A O 1
ATOM 643 N N . GLU A 1 79 ? -5.952 6.237 1.559 1.00 90.12 79 GLU A N 1
ATOM 644 C CA . GLU A 1 79 ? -4.759 5.770 0.857 1.00 90.12 79 GLU A CA 1
ATOM 645 C C . GLU A 1 79 ? -5.041 5.523 -0.631 1.00 90.12 79 GLU A C 1
ATOM 647 O O . GLU A 1 79 ? -4.254 5.952 -1.472 1.00 90.12 79 GLU A O 1
ATOM 652 N N . ASP A 1 80 ? -6.190 4.936 -0.978 1.00 89.00 80 ASP A N 1
ATOM 653 C CA . ASP A 1 80 ? -6.610 4.742 -2.370 1.00 89.00 80 ASP A CA 1
ATOM 654 C C . ASP A 1 80 ? -6.787 6.074 -3.109 1.00 89.00 80 ASP A C 1
ATOM 656 O O . ASP A 1 80 ? -6.311 6.227 -4.237 1.00 89.00 80 ASP A O 1
ATOM 660 N N . LYS A 1 81 ? -7.420 7.072 -2.479 1.00 88.50 81 LYS A N 1
ATOM 661 C CA . LYS A 1 81 ? -7.533 8.428 -3.049 1.00 88.50 81 LYS A CA 1
ATOM 662 C C . LYS A 1 81 ? -6.158 9.060 -3.262 1.00 88.50 81 LYS A C 1
ATOM 664 O O . LYS A 1 81 ? -5.916 9.649 -4.317 1.00 88.50 81 LYS A O 1
ATOM 669 N N . SER A 1 82 ? -5.264 8.929 -2.281 1.00 86.88 82 SER A N 1
ATOM 670 C CA . SER A 1 82 ? -3.897 9.453 -2.375 1.00 86.88 82 SER A CA 1
ATOM 671 C C . SER A 1 82 ? -3.138 8.775 -3.513 1.00 86.88 82 SER A C 1
ATOM 673 O O . SER A 1 82 ? -2.558 9.454 -4.355 1.00 86.88 82 SER A O 1
ATOM 675 N N . ALA A 1 83 ? -3.238 7.449 -3.619 1.00 85.56 83 ALA A N 1
ATOM 676 C CA . ALA A 1 83 ? -2.634 6.671 -4.691 1.00 85.56 83 ALA A CA 1
ATOM 677 C C . ALA A 1 83 ? -3.152 7.061 -6.076 1.00 85.56 83 ALA A C 1
ATOM 679 O O . ALA A 1 83 ? -2.356 7.215 -7.002 1.00 85.56 83 ALA A O 1
ATOM 680 N N . GLN A 1 84 ? -4.465 7.249 -6.226 1.00 85.75 84 GLN A N 1
ATOM 681 C CA . GLN A 1 84 ? -5.067 7.699 -7.483 1.00 85.75 84 GLN A CA 1
A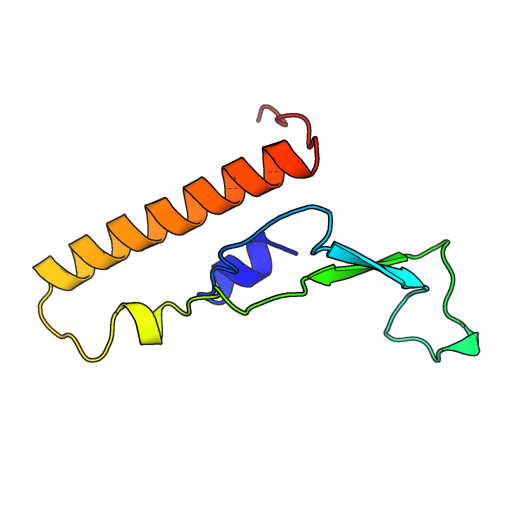TOM 682 C C . GLN A 1 84 ? -4.558 9.084 -7.892 1.00 85.75 84 GLN A C 1
ATOM 684 O O . GLN A 1 84 ? -4.198 9.279 -9.054 1.00 85.75 84 GLN A O 1
ATOM 689 N N . SER A 1 85 ? -4.499 10.021 -6.940 1.00 84.88 85 SER A N 1
ATOM 690 C CA . SER A 1 85 ? -3.997 11.379 -7.167 1.00 84.88 85 SER A CA 1
ATOM 691 C C . SER A 1 85 ? -2.519 11.381 -7.564 1.00 84.88 85 SER A C 1
ATOM 693 O O . SER A 1 85 ? -2.147 11.966 -8.578 1.00 84.88 85 SER A O 1
ATOM 695 N N . GLU A 1 86 ? -1.678 10.698 -6.788 1.00 84.31 86 GLU A N 1
ATOM 696 C CA . GLU A 1 86 ? -0.226 10.634 -6.987 1.00 84.31 86 GLU A CA 1
ATOM 697 C C . GLU A 1 86 ? 0.152 9.961 -8.309 1.00 84.31 86 GLU A C 1
ATOM 699 O O . GLU A 1 86 ? 1.029 10.435 -9.027 1.00 84.31 86 GLU A O 1
ATOM 704 N N . LEU A 1 87 ? -0.528 8.868 -8.666 1.00 81.19 87 LEU A N 1
ATOM 705 C CA . LEU A 1 87 ? -0.240 8.124 -9.893 1.00 81.19 87 LEU A CA 1
ATOM 706 C C . LEU A 1 87 ? -0.907 8.710 -11.136 1.00 81.19 87 LEU A C 1
ATOM 708 O O . LEU A 1 87 ? -0.776 8.125 -12.212 1.00 81.19 87 LEU A O 1
ATOM 712 N N . GLN A 1 88 ? -1.622 9.833 -10.996 1.00 81.12 88 GLN A N 1
ATOM 713 C CA . GLN A 1 88 ? -2.393 10.456 -12.073 1.00 81.12 88 GLN A CA 1
ATOM 714 C C . GLN A 1 88 ? -3.287 9.440 -12.800 1.00 81.12 88 GLN A C 1
ATOM 716 O O . GLN A 1 88 ? -3.475 9.519 -14.015 1.00 81.12 88 GLN A O 1
ATOM 721 N N . ILE A 1 89 ? -3.817 8.451 -12.069 1.00 65.88 89 ILE A N 1
ATOM 722 C CA . ILE A 1 89 ? -4.676 7.428 -12.662 1.00 65.88 89 ILE A CA 1
ATOM 723 C C . ILE A 1 89 ? -5.991 8.137 -12.995 1.00 65.88 89 ILE A C 1
ATOM 725 O O . ILE A 1 89 ? -6.662 8.605 -12.069 1.00 65.88 89 ILE A O 1
ATOM 729 N N . PRO A 1 90 ? -6.376 8.263 -14.281 1.00 56.31 90 PRO A N 1
ATOM 730 C CA . PRO A 1 90 ? -7.660 8.855 -14.616 1.00 56.31 90 PRO A CA 1
ATOM 731 C C . PRO A 1 90 ? -8.747 8.057 -13.898 1.00 56.31 90 PRO A C 1
ATOM 733 O O . PRO A 1 90 ? -8.692 6.825 -13.876 1.00 56.31 90 PRO A O 1
ATOM 736 N N . ARG A 1 91 ? -9.719 8.748 -13.286 1.00 55.47 91 ARG A N 1
ATOM 737 C CA . ARG A 1 91 ? -10.898 8.082 -12.721 1.00 55.47 91 ARG A CA 1
ATOM 738 C C . ARG A 1 91 ? -11.553 7.295 -13.851 1.00 55.47 91 ARG A C 1
ATOM 740 O O . ARG A 1 91 ? -12.202 7.879 -14.716 1.00 55.47 91 ARG A O 1
ATOM 747 N N . TRP A 1 92 ? -11.344 5.983 -13.872 1.00 51.84 92 TRP A N 1
ATOM 748 C CA . TRP A 1 92 ? -12.110 5.099 -14.731 1.00 51.84 92 TRP A CA 1
ATOM 749 C C . TRP A 1 92 ? -13.532 5.118 -14.185 1.00 51.84 92 TRP A C 1
ATOM 751 O O . TRP A 1 92 ? -13.816 4.536 -13.141 1.00 51.84 92 TRP A O 1
ATOM 761 N N . ASN A 1 93 ? -14.394 5.882 -14.851 1.00 41.50 93 ASN A N 1
ATOM 762 C CA . ASN A 1 93 ? -15.827 5.818 -14.625 1.00 41.50 93 ASN A CA 1
ATOM 763 C C . ASN A 1 93 ? -16.274 4.396 -14.991 1.00 41.50 93 ASN A C 1
ATOM 765 O O . ASN A 1 93 ? -16.047 3.958 -16.122 1.00 41.50 93 ASN A O 1
ATOM 769 N N . H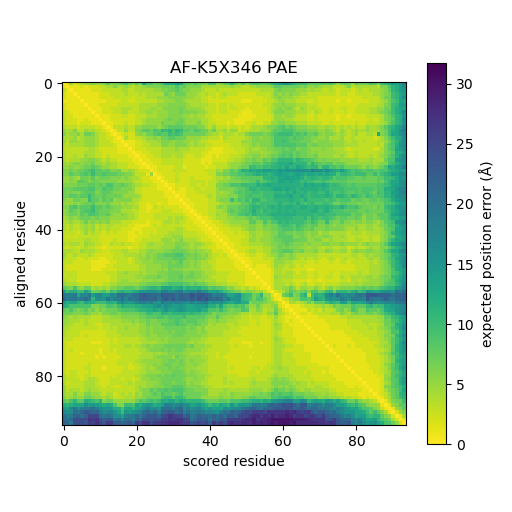IS A 1 94 ? -16.823 3.684 -14.007 1.00 42.25 94 HIS A N 1
ATOM 770 C CA . HIS A 1 94 ? -17.603 2.469 -14.220 1.00 42.25 94 HIS A CA 1
ATOM 771 C C . HIS A 1 94 ? -18.951 2.807 -14.855 1.00 42.25 94 HIS A C 1
ATOM 773 O O . HIS A 1 94 ? -19.494 3.889 -14.528 1.00 42.25 94 HIS A O 1
#

Sequence (94 aa):
MMLRLHYSGFVQGSFFVRNIMVQPGPLTAPPELRSKKTPSFRVIDFGRGEEWNTFVGDKTDKERLEQKEREWGNKISDEDKSAQSELQIPRWNH